Protein 3II2 (pdb70)

Organism: Acidianus filamentous virus 1 (isolate United States/Yellowstone) (NCBI:txid654909)

Foldseek 3Di:
DWAKDKDFAADEDFKTKAKFKADLVLAGTDFFPDADLPRRMTMHIHDFAKIKMWIWIDGVVVQKIKIWIKIWGADPVNDIDIGTDDMDMDGVVLLLCVLVDPDAQPRSNVSSVQHADHSGGRGDDDDSDHDDDRPVVSVVRNVVRVVVSD

Sequence (150 aa):
SVVEYEVVSKNLTSKMSHELLFSVKKRRWFVKPFRHDRQLGKKLHYKLLPGNYIKFGLYVLKNQDYARFEIAWVHVDKDGKIEERTVYSIETYWHIFIDIENDLNCPYVLAKFIEMRPEFHKTAWVEEEESNYSSIAEDDIQMVESSIKRYLERKI

B-factor: mean 32.99, std 13.09, range [12.19, 81.44]

Nearest PDB structures (foldseek):
  3ile-assembly1_A  TM=1.003E+00  e=2.487E-28  Captovirus AFV1
  3ii3-assembly1_A  TM=9.995E-01  e=5.913E-28  Captovirus AFV1
  3ild-assembly1_A  TM=9.915E-01  e=1.261E-26  Captovirus AFV1
  3vb8-assembly1_A  TM=9.830E-01  e=1.599E-25  synthetic construct
  2zf4-assembly1_B  TM=3.213E-01  e=7.492E-01  Chromobacterium violaceum

InterPro domains:
  IPR021672 Protein of unknown function DUF3258 [PF11646] (39-149)

Solvent-accessible surface area: 8523 Å² total; per-residue (Å²): 131,78,21,127,21,88,2,36,0,60,17,59,112,50,82,3,20,0,16,0,0,2,9,31,185,142,90,23,14,24,88,3,92,147,57,22,114,165,131,4,54,0,43,0,101,2,110,57,30,47,18,2,28,2,1,0,40,2,87,67,128,135,47,52,0,73,1,39,1,9,51,0,65,3,41,192,118,31,107,59,74,79,120,86,60,27,59,26,108,18,127,32,107,44,0,59,68,0,52,109,49,171,129,34,20,113,3,2,17,42,0,0,102,29,61,1,122,108,108,92,13,3,94,7,129,144,45,152,110,38,13,103,62,68,28,116,83,1,15,86,29,0,59,160,12,0,100,140,69,79

Structure (mmCIF, N/CA/C/O backbone):
data_3II2
#
_entry.id   3II2
#
_cell.length_a   65.637
_cell.length_b   65.637
_cell.length_c   85.568
_cell.angle_alpha   90.00
_cell.angle_beta   90.00
_cell.angle_gamma   120.00
#
_symmetry.space_group_name_H-M   'P 31 2 1'
#
loop_
_entity.id
_entity.type
_entity.pdbx_description
1 polymer 'Putative uncharacterized protein'
2 non-polymer 'MERCURY (II) ION'
3 non-polymer 'CHLORIDE ION'
4 non-polymer 'NICKEL (II) ION'
5 non-polymer GLYCEROL
6 water water
#
loop_
_atom_site.group_PDB
_atom_site.id
_atom_site.type_symbol
_atom_site.label_atom_id
_atom_site.label_alt_id
_atom_site.label_comp_id
_atom_site.label_asym_id
_atom_site.label_entity_id
_atom_site.label_seq_id
_atom_site.pdbx_PDB_ins_code
_atom_site.Cartn_x
_atom_site.Cartn_y
_atom_site.Cartn_z
_atom_site.occupancy
_atom_site.B_iso_or_equiv
_atom_site.auth_seq_id
_atom_site.auth_comp_id
_atom_site.auth_asym_id
_atom_site.auth_atom_id
_atom_site.pdbx_PDB_model_num
ATOM 1 N N . SER A 1 5 ? 10.116 -0.254 9.636 1.00 66.99 5 SER A N 1
ATOM 2 C CA . SER A 1 5 ? 9.950 1.125 10.079 1.00 66.00 5 SER A CA 1
ATOM 3 C C . SER A 1 5 ? 11.195 1.981 9.837 1.00 63.82 5 SER A C 1
ATOM 4 O O . SER A 1 5 ? 11.244 3.131 10.269 1.00 66.24 5 SER A O 1
ATOM 7 N N . VAL A 1 6 ? 12.202 1.421 9.167 1.00 55.75 6 VAL A N 1
ATOM 8 C CA . VAL A 1 6 ? 13.378 2.199 8.770 1.00 52.49 6 VAL A CA 1
ATOM 9 C C . VAL A 1 6 ? 13.797 1.870 7.341 1.00 53.24 6 VAL A C 1
ATOM 10 O O . VAL A 1 6 ? 13.493 0.789 6.835 1.00 59.57 6 VAL A O 1
ATOM 14 N N . VAL A 1 7 ? 14.505 2.803 6.704 1.00 47.56 7 VAL A N 1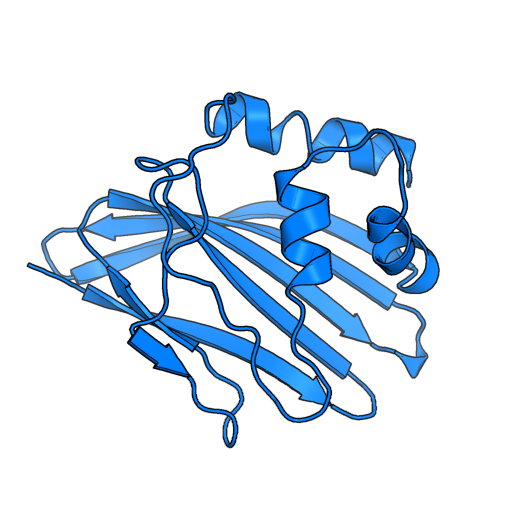
ATOM 15 C CA . VAL A 1 7 ? 14.993 2.647 5.334 1.00 40.66 7 VAL A CA 1
ATOM 16 C C . VAL A 1 7 ? 16.519 2.770 5.304 1.00 41.58 7 VAL A C 1
ATOM 17 O O . VAL A 1 7 ? 17.080 3.679 5.929 1.00 44.98 7 VAL A O 1
ATOM 21 N N . GLU A 1 8 ? 17.184 1.892 4.557 1.00 32.96 8 GLU A N 1
ATOM 22 C CA . GLU A 1 8 ? 18.639 1.937 4.437 1.00 33.77 8 GLU A CA 1
ATOM 23 C C . GLU A 1 8 ? 19.088 3.017 3.457 1.00 38.27 8 GLU A C 1
ATOM 24 O O . GLU A 1 8 ? 18.429 3.272 2.447 1.00 37.72 8 GLU A O 1
ATOM 30 N N . TYR A 1 9 ? 20.198 3.674 3.778 1.00 34.38 9 TYR A N 1
ATOM 31 C CA . TYR A 1 9 ? 20.679 4.794 2.972 1.00 29.82 9 TYR A CA 1
ATOM 32 C C . TYR A 1 9 ? 22.180 4.937 3.188 1.00 30.36 9 TYR A C 1
ATOM 33 O O . TYR A 1 9 ? 22.666 4.828 4.311 1.00 28.70 9 TYR A O 1
ATOM 42 N N . GLU A 1 10 ? 22.903 5.171 2.100 1.00 27.97 10 GLU A N 1
ATOM 43 C CA . GLU A 1 10 ? 24.360 5.191 2.108 1.00 32.04 10 GLU A CA 1
ATOM 44 C C . GLU A 1 10 ? 24.923 6.542 1.613 1.00 26.81 10 GLU A C 1
ATOM 45 O O . GLU A 1 10 ? 24.362 7.161 0.721 1.00 27.95 10 GLU A O 1
ATOM 51 N N . VAL A 1 11 ? 26.005 7.020 2.220 1.00 22.98 11 VAL A N 1
ATOM 52 C CA . VAL A 1 11 ? 26.704 8.195 1.703 1.00 21.95 11 VAL A CA 1
ATOM 53 C C . VAL A 1 11 ? 28.197 7.912 1.663 1.00 28.48 11 VAL A C 1
ATOM 54 O O . VAL A 1 11 ? 28.689 6.920 2.223 1.00 24.68 11 VAL A O 1
ATOM 58 N N . VAL A 1 12 ? 28.929 8.808 1.016 1.00 24.99 12 VAL A N 1
ATOM 59 C CA . VAL A 1 12 ? 30.354 8.626 0.849 1.00 23.51 12 VAL A CA 1
ATOM 60 C C . VAL A 1 12 ? 31.112 9.309 1.990 1.00 22.61 12 VAL A C 1
ATOM 61 O O . VAL A 1 12 ? 30.747 10.398 2.404 1.00 21.43 12 VAL A O 1
ATOM 65 N N . SER A 1 13 ? 32.163 8.663 2.496 1.00 20.80 13 SER A N 1
ATOM 66 C CA . SER A 1 13 ? 33.007 9.258 3.530 1.00 21.99 13 SER A CA 1
ATOM 67 C C . SER A 1 13 ? 34.353 8.662 3.195 1.00 31.10 13 SER A C 1
ATOM 68 O O . SER A 1 13 ? 34.552 7.452 3.339 1.00 28.27 13 SER A O 1
ATOM 71 N N . LYS A 1 14 ? 35.265 9.484 2.682 1.00 25.26 14 LYS A N 1
ATOM 72 C CA . LYS A 1 14 ? 36.606 9.003 2.466 1.00 29.08 14 LYS A CA 1
ATOM 73 C C . LYS A 1 14 ? 37.577 10.140 2.346 1.00 26.93 14 LYS A C 1
ATOM 74 O O . LYS A 1 14 ? 37.245 11.204 1.846 1.00 28.85 14 LYS A O 1
ATOM 80 N N . ASN A 1 15 ? 38.790 9.887 2.799 1.00 26.86 15 ASN A N 1
ATOM 81 C CA . ASN A 1 15 ? 39.848 10.873 2.759 1.00 28.39 15 ASN A CA 1
ATOM 82 C C . ASN A 1 15 ? 41.093 10.178 2.253 1.00 30.73 15 ASN A C 1
ATOM 83 O O . ASN A 1 15 ? 41.711 9.379 2.970 1.00 36.77 15 ASN A O 1
ATOM 88 N N . LEU A 1 16 ? 41.449 10.455 1.002 1.00 34.84 16 LEU A N 1
ATOM 89 C CA . LEU A 1 16 ? 42.609 9.821 0.366 1.00 37.63 16 LEU A CA 1
ATOM 90 C C . LEU A 1 16 ? 43.713 10.835 0.087 1.00 38.33 16 LEU A C 1
ATOM 91 O O . LEU A 1 16 ? 43.567 12.030 0.345 1.00 36.62 16 LEU A O 1
ATOM 96 N N . THR A 1 17 ? 44.825 10.363 -0.454 1.00 43.71 17 THR A N 1
ATOM 97 C CA . THR A 1 17 ? 45.987 11.220 -0.614 1.00 42.85 17 THR A CA 1
ATOM 98 C C . THR A 1 17 ? 45.663 12.498 -1.393 1.00 40.73 17 THR A C 1
ATOM 99 O O . THR A 1 17 ? 46.070 13.594 -0.996 1.00 44.01 17 THR A O 1
ATOM 103 N N . SER A 1 18 ? 44.910 12.356 -2.482 1.00 36.38 18 SER A N 1
ATOM 104 C CA . SER A 1 18 ? 44.665 13.465 -3.400 1.00 40.70 18 SER A CA 1
ATOM 105 C C . SER A 1 18 ? 43.253 14.048 -3.348 1.00 39.39 18 SER A C 1
ATOM 106 O O . SER A 1 18 ? 42.999 15.117 -3.896 1.00 42.28 18 SER A O 1
ATOM 109 N N . LYS A 1 19 ? 42.325 13.347 -2.713 1.00 33.01 19 LYS A N 1
ATOM 110 C CA . LYS A 1 19 ? 40.942 13.804 -2.705 1.00 30.52 19 LYS A CA 1
ATOM 111 C C . LYS A 1 19 ? 40.217 13.387 -1.446 1.00 27.85 19 LYS A C 1
ATOM 112 O O . LYS A 1 19 ? 40.588 12.401 -0.788 1.00 29.28 19 LYS A O 1
ATOM 118 N N . MET A 1 20 ? 39.188 14.153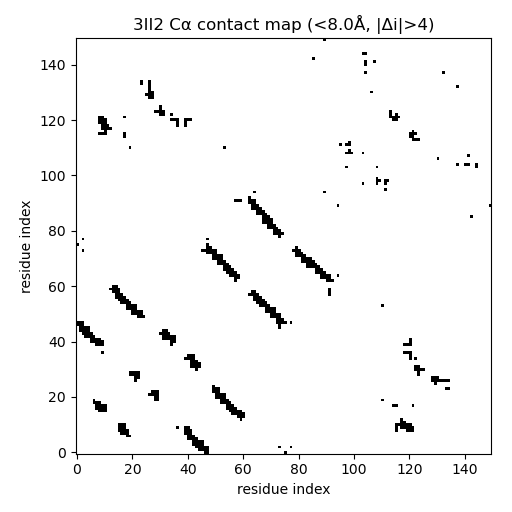 -1.114 1.00 21.13 20 MET A N 1
ATOM 119 C CA . MET A 1 20 ? 38.291 13.799 -0.025 1.00 22.87 20 MET A CA 1
ATOM 120 C C . MET A 1 20 ? 36.847 13.988 -0.467 1.00 24.34 20 MET A C 1
ATOM 121 O O . MET A 1 20 ? 36.508 14.967 -1.147 1.00 22.93 20 MET A O 1
ATOM 126 N N . SER A 1 21 ? 36.000 13.034 -0.108 1.00 24.31 21 SER A N 1
ATOM 127 C CA . SER A 1 21 ? 34.560 13.225 -0.228 1.00 24.74 21 SER A CA 1
ATOM 128 C C . SER A 1 21 ? 33.939 12.984 1.133 1.00 22.69 21 SER A C 1
ATOM 129 O O . SER A 1 21 ? 34.041 11.891 1.699 1.00 22.79 21 SER A O 1
ATOM 132 N N . HIS A 1 22 ? 33.298 14.016 1.655 1.00 19.61 22 HIS A N 1
ATOM 133 C CA . HIS A 1 22 ? 32.781 14.021 3.019 1.00 19.47 22 HIS A CA 1
ATOM 134 C C . HIS A 1 22 ? 31.300 14.376 2.964 1.00 19.92 22 HIS A C 1
ATOM 135 O O . HIS A 1 22 ? 30.943 15.522 2.695 1.00 19.02 22 HIS A O 1
ATOM 142 N N . GLU A 1 23 ? 30.441 13.388 3.207 1.00 19.01 23 GLU A N 1
ATOM 143 C CA . GLU A 1 23 ? 28.997 13.603 3.252 1.00 19.79 23 GLU A CA 1
ATOM 144 C C . GLU A 1 23 ? 28.470 13.177 4.613 1.00 18.25 23 GLU A C 1
ATOM 145 O O . GLU A 1 23 ? 28.925 12.170 5.166 1.00 18.04 23 GLU A O 1
ATOM 151 N N . LEU A 1 24 ? 27.542 13.957 5.156 1.00 15.90 24 LEU A N 1
ATOM 152 C CA . LEU A 1 24 ? 26.827 13.560 6.379 1.00 19.64 24 LEU A CA 1
ATOM 153 C C . LEU A 1 24 ? 25.377 13.963 6.281 1.00 20.06 24 LEU A C 1
ATOM 154 O O . LEU A 1 24 ? 25.029 14.995 5.674 1.00 16.18 24 LEU A O 1
ATOM 159 N N . LEU A 1 25 ? 24.534 13.143 6.901 1.00 15.95 25 LEU A N 1
ATOM 160 C CA . LEU A 1 25 ? 23.118 13.411 7.004 1.00 16.62 25 LEU A CA 1
ATOM 161 C C . LEU A 1 25 ? 22.780 14.131 8.306 1.00 17.44 25 LEU A C 1
ATOM 162 O O . LEU A 1 25 ? 23.332 13.832 9.373 1.00 19.91 25 LEU A O 1
ATOM 167 N N . PHE A 1 26 ? 21.841 15.052 8.188 1.00 18.51 26 PHE A N 1
ATOM 168 C CA . PHE A 1 26 ? 21.354 15.890 9.275 1.00 15.57 26 PHE A CA 1
ATOM 169 C C . PHE A 1 26 ? 19.837 15.690 9.329 1.00 19.08 26 PHE A C 1
ATOM 170 O O . PHE A 1 26 ? 19.157 15.742 8.301 1.00 21.26 26 PHE A O 1
ATOM 178 N N . SER A 1 27 ? 19.310 15.406 10.522 1.00 19.36 27 SER A N 1
ATOM 179 C CA . SER A 1 27 ? 17.878 15.238 10.720 1.00 16.53 27 SER A CA 1
ATOM 180 C C . SER A 1 27 ? 17.165 16.586 10.812 1.00 23.82 27 SER A C 1
ATOM 181 O O . SER A 1 27 ? 17.479 17.406 11.676 1.00 21.17 27 SER A O 1
ATOM 184 N N . VAL A 1 28 ? 16.213 16.812 9.918 1.00 18.12 28 VAL A N 1
ATOM 185 C CA . VAL A 1 28 ? 15.400 18.017 9.963 1.00 17.32 28 VAL A CA 1
ATOM 186 C C . VAL A 1 28 ? 14.625 18.076 11.275 1.00 20.61 28 VAL A C 1
ATOM 187 O O . VAL A 1 28 ? 14.600 19.105 11.947 1.00 24.49 28 VAL A O 1
ATOM 191 N N . LYS A 1 29 ? 14.020 16.957 11.643 1.00 24.01 29 LYS A N 1
ATOM 192 C CA . LYS A 1 29 ? 13.199 16.876 12.850 1.00 27.52 29 LYS A CA 1
ATOM 193 C C . LYS A 1 29 ? 14.030 17.107 14.115 1.00 26.43 29 LYS A C 1
ATOM 194 O O . LYS A 1 29 ? 13.662 17.902 14.974 1.00 25.50 29 LYS A O 1
ATOM 200 N N . LYS A 1 30 ? 15.175 16.446 14.221 1.00 21.93 30 LYS A N 1
ATOM 201 C CA . LYS A 1 30 ? 15.980 16.556 15.442 1.00 29.14 30 LYS A CA 1
ATOM 202 C C . LYS A 1 30 ? 16.961 17.732 15.454 1.00 27.84 30 LYS A C 1
ATOM 203 O O . LYS A 1 30 ? 17.520 18.071 16.500 1.00 25.09 30 LYS A O 1
ATOM 209 N N . ARG A 1 31 ? 17.185 18.333 14.292 1.00 20.86 31 ARG A N 1
ATOM 210 C CA A ARG A 1 31 ? 18.077 19.490 14.191 0.47 22.87 31 ARG A CA 1
ATOM 211 C CA B ARG A 1 31 ? 18.092 19.476 14.165 0.53 22.50 31 ARG A CA 1
ATOM 212 C C . ARG A 1 31 ? 19.512 19.178 14.624 1.00 23.18 31 ARG A C 1
ATOM 213 O O . ARG A 1 31 ? 20.181 20.013 15.256 1.00 19.58 31 ARG A O 1
ATOM 228 N N . TRP A 1 32 ? 19.986 17.987 14.283 1.0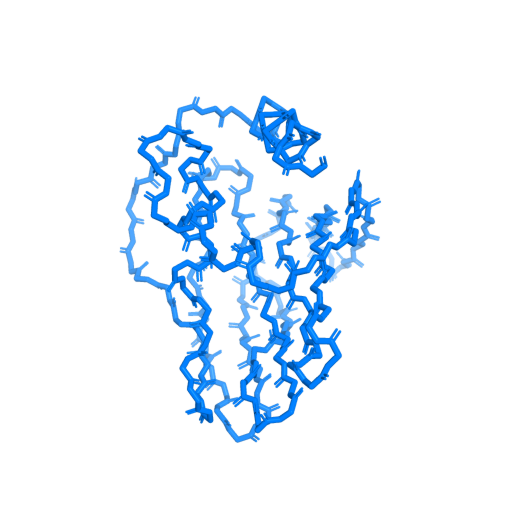0 20.71 32 TRP A N 1
ATOM 229 C CA . TRP A 1 32 ? 21.374 17.641 14.503 1.00 16.87 32 TRP A CA 1
ATOM 230 C C . TRP A 1 32 ? 21.716 16.488 13.565 1.00 19.78 32 TRP A C 1
ATOM 231 O O . TRP A 1 32 ? 20.842 15.944 12.871 1.00 19.03 32 TRP A O 1
ATOM 242 N N . PHE A 1 33 ? 22.986 16.116 13.542 1.00 20.01 33 PHE A N 1
ATOM 243 C CA . PHE A 1 33 ? 23.464 15.053 12.666 1.00 19.29 33 PHE A CA 1
ATOM 244 C C . PHE A 1 33 ? 22.888 13.704 13.050 1.00 22.66 33 PHE A C 1
ATOM 245 O O . PHE A 1 33 ? 22.748 13.374 14.243 1.00 22.76 33 PHE A O 1
ATOM 253 N N . VAL A 1 34 ? 22.553 12.919 12.038 1.00 19.35 34 VAL A N 1
ATOM 254 C CA . VAL A 1 34 ? 22.035 11.570 12.261 1.00 19.22 34 VAL A CA 1
ATOM 255 C C . VAL A 1 34 ? 23.197 10.665 12.593 1.00 20.32 34 VAL A C 1
ATOM 256 O O . VAL A 1 34 ? 24.258 10.778 11.988 1.00 26.33 34 VAL A O 1
ATOM 260 N N . LYS A 1 35 ? 23.003 9.741 13.530 1.00 23.69 35 LYS A N 1
ATOM 261 C CA . LYS A 1 35 ? 24.022 8.765 13.843 1.00 25.59 35 LYS A CA 1
ATOM 262 C C . LYS A 1 35 ? 24.005 7.604 12.833 1.00 23.53 35 LYS A C 1
ATOM 263 O O . LYS A 1 35 ? 22.981 6.955 12.644 1.00 25.06 35 LYS A O 1
ATOM 269 N N . PRO A 1 36 ? 25.146 7.336 12.180 1.00 25.81 36 PRO A N 1
ATOM 270 C CA . PRO A 1 36 ? 25.168 6.205 11.248 1.00 26.55 36 PRO A CA 1
ATOM 271 C C . PRO A 1 36 ? 25.094 4.885 12.004 1.00 35.05 36 PRO A C 1
ATOM 272 O O . PRO A 1 36 ? 25.515 4.798 13.162 1.00 29.29 36 PRO A O 1
ATOM 276 N N . PHE A 1 37 ? 24.584 3.845 11.366 1.00 33.61 37 PHE A N 1
ATOM 277 C CA . PHE A 1 37 ? 24.556 2.572 12.058 1.00 42.15 37 PHE A CA 1
ATOM 278 C C . PHE A 1 37 ? 25.785 1.724 11.725 1.00 36.36 37 PHE A C 1
ATOM 279 O O . PHE A 1 37 ? 26.088 0.767 12.418 1.00 40.42 37 PHE A O 1
ATOM 287 N N . ARG A 1 38 ? 26.504 2.086 10.668 1.00 31.99 38 ARG A N 1
ATOM 288 C CA . ARG A 1 38 ? 27.710 1.344 10.302 1.00 36.03 38 ARG A CA 1
ATOM 289 C C . ARG A 1 38 ? 28.588 2.178 9.381 1.00 39.59 38 ARG A C 1
ATOM 290 O O . ARG A 1 38 ? 28.099 2.884 8.500 1.00 37.63 38 ARG A O 1
ATOM 298 N N . HIS A 1 39 ? 29.890 2.106 9.588 1.00 37.09 39 HIS A N 1
ATOM 299 C CA . HIS A 1 39 ? 30.796 2.789 8.680 1.00 35.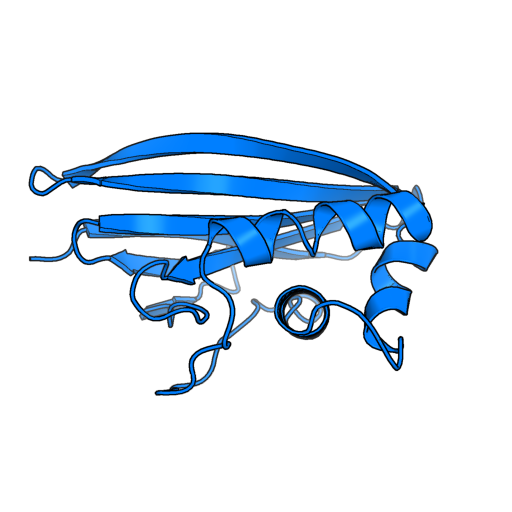74 39 HIS A CA 1
ATOM 300 C C . HIS A 1 39 ? 31.745 1.776 8.065 1.00 44.82 39 HIS A C 1
ATOM 301 O O . HIS A 1 39 ? 32.099 0.768 8.677 1.00 48.91 39 HIS A O 1
ATOM 308 N N . ASP A 1 40 ? 32.113 2.033 6.825 1.00 40.80 40 ASP A N 1
ATOM 309 C CA . ASP A 1 40 ? 32.947 1.132 6.083 1.00 38.28 40 ASP A CA 1
ATOM 310 C C . ASP A 1 40 ? 34.214 1.875 5.669 1.00 36.31 40 ASP A C 1
ATOM 311 O O . ASP A 1 40 ? 34.230 2.571 4.661 1.00 30.06 40 ASP A O 1
ATOM 316 N N . ARG A 1 41 ? 35.275 1.725 6.452 1.00 33.77 41 ARG A N 1
ATOM 317 C CA . ARG A 1 41 ? 36.531 2.403 6.149 1.00 36.56 41 ARG A CA 1
ATOM 318 C C . ARG A 1 41 ? 37.230 1.838 4.907 1.00 40.85 41 ARG A C 1
ATOM 319 O O . ARG A 1 41 ? 38.027 2.531 4.284 1.00 46.87 41 ARG A O 1
ATOM 327 N N . GLN A 1 42 ? 36.935 0.589 4.545 1.00 38.53 42 GLN A N 1
ATOM 328 C CA . GLN A 1 42 ? 37.529 -0.015 3.350 1.00 38.73 42 GLN A CA 1
ATOM 329 C C . GLN A 1 42 ? 36.972 0.605 2.069 1.00 38.38 42 GLN A C 1
ATOM 330 O O . GLN A 1 42 ? 37.719 0.952 1.160 1.00 41.88 42 GLN A O 1
ATOM 336 N N . LEU A 1 43 ? 35.654 0.726 1.982 1.00 36.70 43 LEU A N 1
ATOM 337 C CA . LEU A 1 43 ? 35.048 1.277 0.778 1.00 36.77 43 LEU A CA 1
ATOM 338 C C . LEU A 1 43 ? 34.793 2.775 0.933 1.00 35.29 43 LEU A C 1
ATOM 339 O O . LEU A 1 43 ? 34.478 3.468 -0.034 1.00 40.66 43 LEU A O 1
ATOM 344 N N . GLY A 1 44 ? 34.940 3.276 2.151 1.00 32.49 44 GLY A N 1
ATOM 345 C CA . GLY A 1 44 ? 34.723 4.694 2.395 1.00 30.97 44 GLY A CA 1
ATOM 346 C C . GLY A 1 44 ? 33.258 5.063 2.317 1.00 29.12 44 GLY A C 1
ATOM 347 O O . GLY A 1 44 ? 32.862 5.951 1.554 1.00 34.21 44 GLY A O 1
ATOM 348 N N . LYS A 1 45 ? 32.439 4.404 3.134 1.00 30.53 45 LYS A N 1
ATOM 349 C CA A LYS A 1 45 ? 31.007 4.675 3.145 0.43 27.68 45 LYS A CA 1
ATOM 350 C CA B LYS A 1 45 ? 31.003 4.659 3.149 0.57 27.15 45 LYS A CA 1
ATOM 351 C C . LYS A 1 45 ? 30.471 4.767 4.566 1.00 28.25 45 LYS A C 1
ATOM 352 O O . LYS A 1 45 ? 31.051 4.200 5.503 1.00 28.70 45 LYS A O 1
ATOM 363 N N . LEU A 1 46 ? 29.361 5.488 4.716 1.00 26.22 46 LEU A N 1
ATOM 364 C CA . LEU A 1 46 ? 28.628 5.539 5.971 1.00 24.82 46 LEU A CA 1
ATOM 365 C C . LEU A 1 46 ? 27.243 5.016 5.662 1.00 24.36 46 LEU A C 1
ATOM 366 O O . LEU A 1 46 ? 26.642 5.393 4.654 1.00 28.25 46 LEU A O 1
ATOM 371 N N . HIS A 1 47 ? 26.737 4.143 6.521 1.00 21.80 47 HIS A N 1
ATOM 372 C CA . HIS A 1 47 ? 25.412 3.563 6.313 1.00 32.66 47 HIS A CA 1
ATOM 373 C C . HIS A 1 47 ? 24.453 4.040 7.389 1.00 34.58 47 HIS A C 1
ATOM 374 O O . HIS A 1 47 ? 24.792 4.050 8.577 1.00 29.37 47 HIS A O 1
ATOM 381 N N . TYR A 1 48 ? 23.252 4.416 6.962 1.00 31.98 48 TYR A N 1
ATOM 382 C CA . TYR A 1 48 ? 22.194 4.847 7.866 1.00 23.80 48 TYR A CA 1
ATOM 383 C C . TYR A 1 48 ? 20.896 4.066 7.728 1.00 29.70 48 TYR A C 1
ATOM 384 O O . TYR A 1 48 ? 20.516 3.656 6.629 1.00 31.47 48 TYR A O 1
ATOM 393 N N . LYS A 1 49 ? 20.180 3.944 8.854 1.00 29.63 49 LYS A N 1
ATOM 394 C CA . LYS A 1 49 ? 18.828 3.394 8.824 1.00 30.96 49 LYS A CA 1
ATOM 395 C C . LYS A 1 49 ? 17.891 4.530 9.196 1.00 33.31 49 LYS A C 1
ATOM 396 O O . LYS A 1 49 ? 17.885 4.983 10.336 1.00 39.00 49 LYS A O 1
ATOM 402 N N . LEU A 1 50 ? 17.102 4.995 8.234 1.00 32.03 50 LEU A N 1
ATOM 403 C CA . LEU A 1 50 ? 16.356 6.235 8.408 1.00 31.93 50 LEU A CA 1
ATOM 404 C C . LEU A 1 50 ? 14.851 6.080 8.563 1.00 34.49 50 LEU A C 1
ATOM 405 O O . LEU A 1 50 ? 14.214 5.406 7.762 1.00 34.27 50 LEU A O 1
ATOM 410 N N . LEU A 1 51 ? 14.297 6.765 9.583 1.00 34.95 51 LEU A N 1
ATOM 411 C CA . LEU A 1 51 ? 12.842 6.821 9.727 1.00 36.39 51 LEU A CA 1
ATOM 412 C C . LEU A 1 51 ? 12.310 7.626 8.546 1.00 32.45 51 LEU A C 1
ATOM 413 O O . LEU A 1 51 ? 12.992 8.522 8.058 1.00 36.27 51 LEU A O 1
ATOM 418 N N . PRO A 1 52 ? 11.098 7.309 8.065 1.00 36.76 52 PRO A N 1
ATOM 419 C CA . PRO A 1 52 ? 10.535 8.184 7.027 1.00 34.48 52 PRO A CA 1
ATOM 420 C C . PRO A 1 52 ? 10.553 9.640 7.491 1.00 33.09 52 PRO A C 1
ATOM 421 O O . PRO A 1 52 ? 10.405 9.905 8.685 1.00 30.50 52 PRO A O 1
ATOM 425 N N . GLY A 1 53 ? 10.774 10.564 6.562 1.00 27.35 53 GLY A N 1
ATOM 426 C CA . GLY A 1 53 ? 10.827 11.971 6.899 1.00 26.35 53 GLY A CA 1
ATOM 427 C C . GLY A 1 53 ? 11.868 12.712 6.080 1.00 25.13 53 GLY A C 1
ATOM 428 O O . GLY A 1 53 ? 12.323 12.230 5.046 1.00 25.25 53 GLY A O 1
ATOM 429 N N . ASN A 1 54 ? 12.237 13.899 6.546 1.00 22.65 54 ASN A N 1
ATOM 430 C CA . ASN A 1 54 ? 13.106 14.775 5.789 1.00 19.06 54 ASN A CA 1
ATOM 431 C C . ASN A 1 54 ? 14.496 14.869 6.390 1.00 19.58 54 ASN A C 1
ATOM 432 O O . ASN A 1 54 ? 14.654 14.920 7.612 1.00 18.74 54 ASN A O 1
ATOM 437 N N . TYR A 1 55 ? 15.502 14.875 5.520 1.00 18.10 55 TYR A N 1
ATOM 438 C CA . TYR A 1 55 ? 16.895 14.952 5.951 1.00 16.93 55 TYR A CA 1
ATOM 439 C C . TYR A 1 55 ? 17.612 15.930 5.054 1.00 19.15 55 TYR A C 1
ATOM 440 O O . TYR A 1 55 ? 17.188 16.203 3.916 1.00 20.08 55 TYR A O 1
ATOM 449 N N . ILE A 1 56 ? 18.686 16.476 5.590 1.00 16.55 56 ILE A N 1
ATOM 450 C CA . ILE A 1 56 ? 19.574 17.311 4.811 1.00 17.91 56 ILE A CA 1
ATOM 451 C C . ILE A 1 56 ? 20.899 16.597 4.690 1.00 20.26 56 ILE A C 1
ATOM 452 O O . ILE A 1 56 ? 21.416 16.054 5.671 1.00 21.14 56 ILE A O 1
ATOM 457 N N . LYS A 1 57 ? 21.426 16.530 3.473 1.00 16.14 57 LYS A N 1
ATOM 458 C CA . LYS A 1 57 ? 22.760 15.993 3.300 1.00 15.75 57 LYS A CA 1
ATOM 459 C C . LYS A 1 57 ? 23.755 17.122 3.028 1.00 19.53 57 LYS A C 1
ATOM 460 O O . LYS A 1 57 ? 23.570 17.908 2.092 1.00 23.04 57 LYS A O 1
ATOM 466 N N . PHE A 1 58 ? 24.791 17.221 3.863 1.00 15.35 58 PHE A N 1
ATOM 467 C CA . PHE A 1 58 ? 25.905 18.132 3.626 1.00 14.93 58 PHE A CA 1
ATOM 468 C C . PHE A 1 58 ? 27.018 17.372 2.916 1.00 14.53 58 PHE A C 1
ATOM 469 O O . PHE A 1 58 ? 27.343 16.248 3.286 1.00 17.05 58 PHE A O 1
ATOM 477 N N . GLY A 1 59 ? 27.599 17.979 1.890 1.00 17.21 59 GLY A N 1
ATOM 478 C CA . GLY A 1 59 ? 28.605 17.293 1.090 1.00 12.19 59 GLY A CA 1
ATOM 479 C C . GLY A 1 59 ? 29.788 18.225 0.893 1.00 17.59 59 GLY A C 1
ATOM 480 O O . GLY A 1 59 ? 29.600 19.416 0.630 1.00 17.86 59 GLY A O 1
ATOM 481 N N . LEU A 1 60 ? 30.996 17.694 1.042 1.00 14.10 60 LEU A N 1
ATOM 482 C CA . LEU A 1 60 ? 32.215 18.474 0.836 1.00 15.03 60 LEU A CA 1
ATOM 483 C C . LEU A 1 60 ? 33.125 17.616 -0.040 1.00 20.50 60 LEU A C 1
ATOM 484 O O . LEU A 1 60 ? 33.457 16.484 0.333 1.00 19.82 60 LEU A O 1
ATOM 489 N N . TYR A 1 61 ? 33.500 18.142 -1.208 1.00 19.15 61 TYR A N 1
ATOM 490 C CA . TYR A 1 61 ? 34.251 17.384 -2.230 1.00 21.62 61 TYR A CA 1
ATOM 491 C C . TYR A 1 61 ? 35.521 18.159 -2.536 1.00 24.33 61 TYR A C 1
ATOM 492 O O . TYR A 1 61 ? 35.466 19.292 -3.014 1.00 22.81 61 TYR A O 1
ATOM 501 N N . VAL A 1 62 ? 36.665 17.560 -2.225 1.00 18.09 62 VAL A N 1
ATOM 502 C CA . VAL A 1 62 ? 37.922 18.286 -2.246 1.00 19.91 62 VAL A CA 1
ATOM 503 C C . VAL A 1 62 ? 38.980 17.626 -3.114 1.00 24.26 62 VAL A C 1
ATOM 504 O O . VAL A 1 62 ? 39.245 16.425 -2.984 1.00 23.76 62 VAL A O 1
ATOM 508 N N . LEU A 1 63 ? 39.592 18.427 -3.993 1.00 20.55 63 LEU A N 1
ATOM 509 C CA . LEU A 1 63 ? 40.731 17.923 -4.750 1.00 25.87 63 LEU A CA 1
ATOM 510 C C . LEU A 1 63 ? 41.874 18.691 -4.119 1.00 28.59 63 LEU A C 1
ATOM 511 O O . LEU A 1 63 ? 41.983 19.905 -4.297 1.00 22.48 63 LEU A O 1
ATOM 516 N N . LYS A 1 64 ? 42.686 17.970 -3.327 1.00 23.93 64 LYS A N 1
ATOM 517 C CA . LYS A 1 64 ? 43.729 18.641 -2.569 1.00 30.27 64 LYS A CA 1
ATOM 518 C C . LYS A 1 64 ? 44.790 19.300 -3.450 1.00 28.81 64 LYS A C 1
ATOM 519 O O . LYS A 1 64 ? 45.149 20.453 -3.233 1.00 31.05 64 LYS A O 1
ATOM 525 N N . ASN A 1 65 ? 45.259 18.582 -4.461 1.00 26.80 65 ASN A N 1
ATOM 526 C CA . ASN A 1 65 ? 46.291 19.120 -5.355 1.00 30.71 65 ASN A CA 1
ATOM 527 C C . ASN A 1 65 ? 45.850 20.329 -6.191 1.00 29.10 65 ASN A C 1
ATOM 528 O O . ASN A 1 65 ? 46.683 21.101 -6.687 1.00 33.71 65 ASN A O 1
ATOM 533 N N . GLN A 1 66 ? 44.542 20.506 -6.327 1.00 25.69 66 GLN A N 1
ATOM 534 C CA . GLN A 1 66 ? 44.006 21.634 -7.095 1.00 28.46 66 GLN A CA 1
ATOM 535 C C . GLN A 1 66 ? 43.557 22.734 -6.146 1.00 30.32 66 GLN A C 1
ATOM 536 O O . GLN A 1 66 ? 43.030 23.762 -6.578 1.00 25.56 66 GLN A O 1
ATOM 542 N N . ASP A 1 67 ? 43.770 22.503 -4.849 1.00 23.35 67 ASP A N 1
ATOM 543 C CA . ASP A 1 67 ? 43.265 23.403 -3.820 1.00 23.22 67 ASP A CA 1
ATOM 544 C C . ASP A 1 67 ? 41.786 23.754 -4.064 1.00 22.54 67 ASP A C 1
ATOM 545 O O . ASP A 1 67 ? 41.369 24.898 -3.874 1.00 26.48 67 ASP A O 1
ATOM 550 N N . TYR A 1 68 ? 40.991 22.752 -4.442 1.00 22.22 68 TYR A N 1
ATOM 551 C CA . TYR A 1 68 ? 39.588 22.948 -4.825 1.00 18.55 68 TYR A CA 1
ATOM 552 C C . TYR A 1 68 ? 38.664 22.296 -3.809 1.00 20.78 68 TYR A C 1
ATOM 553 O O . TYR A 1 68 ? 38.895 21.160 -3.377 1.00 19.46 68 TYR A O 1
ATOM 562 N N . ALA A 1 69 ? 37.624 23.023 -3.423 1.00 15.88 69 ALA A N 1
ATOM 563 C CA . ALA A 1 69 ? 36.601 22.494 -2.529 1.00 18.13 69 ALA A CA 1
ATOM 564 C C . ALA A 1 69 ? 35.220 22.870 -3.042 1.00 22.29 69 ALA A C 1
ATOM 565 O O . ALA A 1 69 ? 34.958 24.050 -3.307 1.00 21.91 69 ALA A O 1
ATOM 567 N N . ARG A 1 70 ? 34.330 21.884 -3.159 1.00 15.27 70 ARG A N 1
ATOM 568 C CA . ARG A 1 70 ? 32.933 22.168 -3.537 1.00 16.80 70 ARG A CA 1
ATOM 569 C C . ARG A 1 70 ? 32.051 21.758 -2.362 1.00 18.00 70 ARG A C 1
ATOM 570 O O . ARG A 1 70 ? 32.187 20.653 -1.840 1.00 17.42 70 ARG A O 1
ATOM 578 N N . PHE A 1 71 ? 31.171 22.649 -1.923 1.00 13.06 71 PHE A N 1
ATOM 579 C CA . PHE A 1 71 ? 30.294 22.340 -0.795 1.00 13.86 71 PHE A CA 1
ATOM 580 C C . PHE A 1 71 ? 28.866 22.306 -1.312 1.00 16.25 71 PHE A C 1
ATOM 581 O O . PHE A 1 71 ? 28.462 23.205 -2.077 1.00 14.71 71 PHE A O 1
ATOM 589 N N . GLU A 1 72 ? 28.100 21.280 -0.922 1.00 15.27 72 GLU A N 1
ATOM 590 C CA . GLU A 1 72 ? 26.720 21.146 -1.403 1.00 15.36 72 GLU A CA 1
ATOM 591 C C . GLU A 1 72 ? 25.768 20.862 -0.250 1.00 16.28 72 GLU A C 1
ATOM 592 O O . GLU A 1 72 ? 26.145 20.251 0.737 1.00 15.92 72 GLU A O 1
ATOM 598 N N . ILE A 1 73 ? 24.533 21.318 -0.389 1.00 13.91 73 ILE A N 1
ATOM 599 C CA . ILE A 1 73 ? 23.472 20.978 0.559 1.00 12.72 73 ILE A CA 1
ATOM 600 C C . ILE A 1 73 ? 22.368 20.360 -0.251 1.00 17.56 73 ILE A C 1
ATOM 601 O O . ILE A 1 73 ? 21.925 20.944 -1.262 1.00 20.94 73 ILE A O 1
ATOM 606 N N . ALA A 1 74 ? 21.919 19.175 0.162 1.00 17.07 74 ALA A N 1
ATOM 607 C CA . ALA A 1 74 ? 20.824 18.510 -0.555 1.00 20.34 74 ALA A CA 1
ATOM 608 C C . ALA A 1 74 ? 19.705 18.163 0.417 1.00 22.48 74 ALA A C 1
ATOM 609 O O . ALA A 1 74 ? 19.945 17.903 1.602 1.00 18.31 74 ALA A O 1
ATOM 611 N N . TRP A 1 75 ? 18.483 18.169 -0.093 1.00 20.38 75 TRP A N 1
ATOM 612 C CA . TRP A 1 75 ? 17.317 17.771 0.691 1.00 18.22 75 TRP A CA 1
ATOM 613 C C . TRP A 1 75 ? 17.011 16.322 0.345 1.00 24.05 75 TRP A C 1
ATOM 614 O O . TRP A 1 75 ? 16.952 15.961 -0.831 1.00 24.41 75 TRP A O 1
ATOM 625 N N . VAL A 1 76 ? 16.832 15.489 1.366 1.00 22.98 76 VAL A N 1
ATOM 626 C CA . VAL A 1 76 ? 16.619 14.061 1.151 1.00 23.94 76 VAL A CA 1
ATOM 627 C C .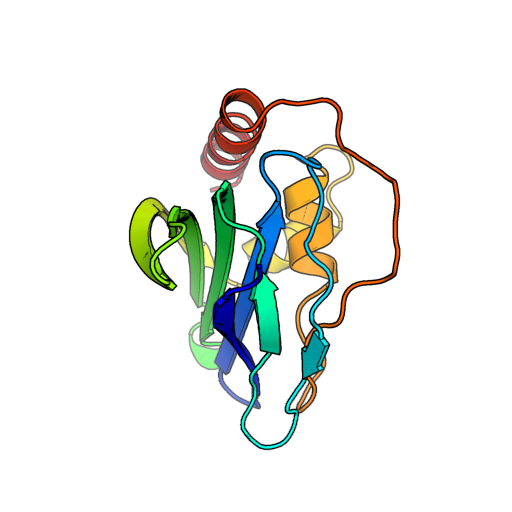 VAL A 1 76 ? 15.292 13.685 1.773 1.00 26.25 76 VAL A C 1
ATOM 628 O O . VAL A 1 76 ? 15.039 13.928 2.962 1.00 22.56 76 VAL A O 1
ATOM 632 N N . HIS A 1 77 ? 14.420 13.129 0.944 1.00 21.29 77 HIS A N 1
ATOM 633 C CA . HIS A 1 77 ? 13.063 12.840 1.349 1.00 19.23 77 HIS A CA 1
ATOM 634 C C . HIS A 1 77 ? 12.893 11.325 1.413 1.00 28.22 77 HIS A C 1
ATOM 635 O O . HIS A 1 77 ? 13.079 10.630 0.408 1.00 28.42 77 HIS A O 1
ATOM 642 N N . VAL A 1 78 ? 12.520 10.813 2.579 1.00 24.39 78 VAL A N 1
ATOM 643 C CA . VAL A 1 78 ? 12.404 9.368 2.743 1.00 26.07 78 VAL A CA 1
ATOM 644 C C . VAL A 1 78 ? 10.955 9.008 3.046 1.00 31.78 78 VAL A C 1
ATOM 645 O O . VAL A 1 78 ? 10.384 9.482 4.037 1.00 28.33 78 VAL A O 1
ATOM 649 N N . ASP A 1 79 ? 10.375 8.179 2.181 1.00 31.21 79 ASP A N 1
ATOM 650 C CA . ASP A 1 79 ? 8.982 7.757 2.286 1.00 38.02 79 ASP A CA 1
ATOM 651 C C . ASP A 1 79 ? 8.803 6.415 2.997 1.00 45.97 79 ASP A C 1
ATOM 652 O O . ASP A 1 79 ? 9.741 5.618 3.097 1.00 41.13 79 ASP A O 1
ATOM 657 N N . LYS A 1 80 ? 7.575 6.172 3.456 1.00 49.85 80 LYS A N 1
ATOM 658 C CA . LYS A 1 80 ? 7.182 4.900 4.062 1.00 57.65 80 LYS A CA 1
ATOM 659 C C . LYS A 1 80 ? 7.583 3.719 3.190 1.00 57.80 80 LYS A C 1
ATOM 660 O O . LYS A 1 80 ? 8.163 2.745 3.669 1.00 61.84 80 LYS A O 1
ATOM 666 N N . ASP A 1 81 ? 7.251 3.804 1.906 1.00 52.65 81 ASP A N 1
ATOM 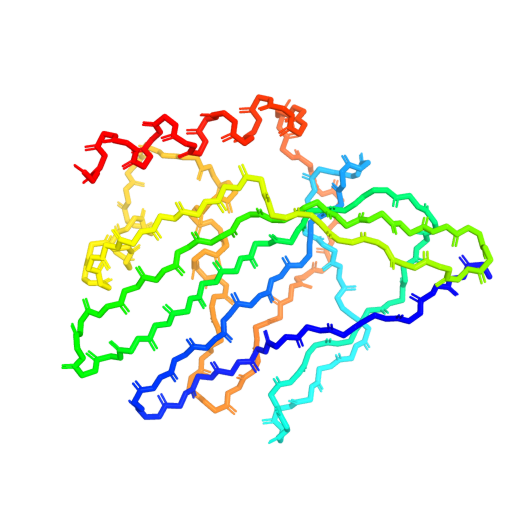667 C CA . ASP A 1 81 ? 7.428 2.675 0.996 1.00 56.04 81 ASP A CA 1
ATOM 668 C C . ASP A 1 81 ? 8.895 2.391 0.676 1.00 54.86 81 ASP A C 1
ATOM 669 O O . ASP A 1 81 ? 9.194 1.466 -0.070 1.00 52.69 81 ASP A O 1
ATOM 674 N N . GLY A 1 82 ? 9.800 3.190 1.237 1.00 46.85 82 GLY A N 1
ATOM 675 C CA . GLY A 1 82 ? 11.225 3.009 1.019 1.00 51.08 82 GLY A CA 1
ATOM 676 C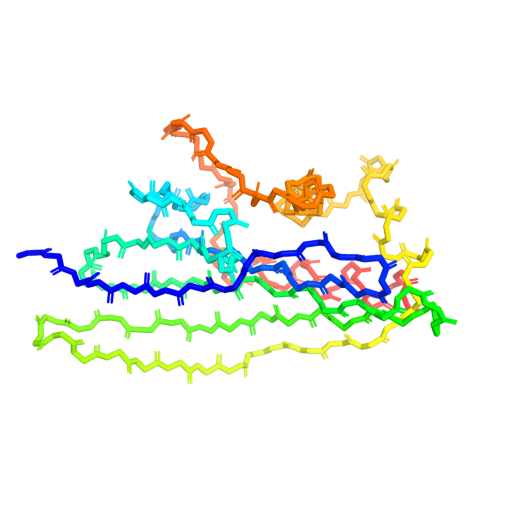 C . GLY A 1 82 ? 11.788 3.940 -0.043 1.00 45.35 82 GLY A C 1
ATOM 677 O O . GLY A 1 82 ? 13.000 4.025 -0.235 1.00 47.22 82 GLY A O 1
ATOM 678 N N . LYS A 1 83 ? 10.893 4.635 -0.734 1.00 38.48 83 LYS A N 1
ATOM 679 C CA . LYS A 1 83 ? 11.253 5.569 -1.791 1.00 39.39 83 LYS A CA 1
ATOM 680 C C . LYS A 1 83 ? 12.093 6.724 -1.245 1.00 33.95 83 LYS A C 1
ATOM 681 O O . LYS A 1 83 ? 11.732 7.348 -0.250 1.00 35.97 83 LYS A O 1
ATOM 687 N N . ILE A 1 84 ? 13.220 6.988 -1.892 1.00 31.29 84 ILE A N 1
ATOM 688 C CA . ILE A 1 84 ? 14.092 8.085 -1.496 1.00 32.46 84 ILE A CA 1
ATOM 689 C C . ILE A 1 84 ? 14.269 9.035 -2.673 1.00 36.19 84 ILE A C 1
ATOM 690 O O . ILE A 1 84 ? 14.512 8.610 -3.798 1.00 41.79 84 ILE A O 1
ATOM 695 N N . GLU A 1 85 ? 14.109 10.319 -2.395 1.00 28.10 85 GLU A N 1
ATOM 696 C CA . GLU A 1 85 ? 14.195 11.368 -3.396 1.00 32.52 85 GLU A CA 1
ATOM 697 C C . GLU A 1 85 ? 15.165 12.418 -2.856 1.00 29.25 85 GLU A C 1
ATOM 698 O O . GLU A 1 85 ? 15.107 12.761 -1.675 1.00 26.93 85 GLU A O 1
ATOM 704 N N . GLU A 1 86 ? 16.064 12.907 -3.709 1.00 25.51 86 GLU A N 1
ATOM 705 C CA . GLU A 1 86 ? 17.092 13.865 -3.322 1.00 29.67 86 GLU A CA 1
ATOM 706 C C . GLU A 1 86 ? 17.119 15.076 -4.254 1.00 30.42 86 GLU A C 1
ATOM 707 O O . GLU A 1 86 ? 16.998 14.929 -5.464 1.00 33.76 86 GLU A O 1
ATOM 713 N N . ARG A 1 87 ? 17.335 16.257 -3.688 1.00 19.52 87 ARG A N 1
ATOM 714 C CA . ARG A 1 87 ? 17.351 17.504 -4.447 1.00 25.34 87 ARG A CA 1
ATOM 715 C C . ARG A 1 87 ? 18.467 18.408 -3.939 1.00 26.28 87 ARG A C 1
ATOM 716 O O . ARG A 1 87 ? 18.499 18.762 -2.759 1.00 23.51 87 ARG A O 1
ATOM 724 N N . THR A 1 88 ? 19.358 18.844 -4.818 1.00 22.24 88 THR A N 1
ATOM 725 C CA . THR A 1 88 ? 20.386 19.787 -4.377 1.00 20.09 88 THR A CA 1
ATOM 726 C C . THR A 1 88 ? 19.830 21.208 -4.251 1.00 23.53 88 THR A C 1
ATOM 727 O O . THR A 1 88 ? 19.230 21.731 -5.193 1.00 23.60 88 THR A O 1
ATOM 731 N N . VAL A 1 89 ? 19.988 21.826 -3.082 1.00 15.70 89 VAL A N 1
ATOM 732 C CA . VAL A 1 89 ? 19.393 23.159 -2.855 1.00 17.47 89 VAL A CA 1
ATOM 733 C C . VAL A 1 89 ? 20.445 24.262 -2.777 1.00 20.46 89 VAL A C 1
ATOM 734 O O . VAL A 1 89 ? 20.115 25.448 -2.722 1.00 20.41 89 VAL A O 1
ATOM 738 N N . TYR A 1 90 ? 21.717 23.869 -2.755 1.00 20.22 90 TYR A N 1
ATOM 739 C CA . TYR A 1 90 ? 22.799 24.846 -2.675 1.00 18.56 90 TYR A CA 1
ATOM 740 C C . TYR A 1 90 ? 24.109 24.169 -3.060 1.00 20.42 90 TYR A C 1
ATOM 741 O O . TYR A 1 90 ? 24.335 23.008 -2.734 1.00 16.62 90 TYR A O 1
ATOM 750 N N . SER A 1 91 ? 24.962 24.900 -3.771 1.00 18.02 91 SER A N 1
ATOM 751 C CA . SER A 1 91 ? 26.269 24.390 -4.182 1.00 20.00 91 SER A CA 1
ATOM 752 C C . SER A 1 91 ? 27.193 25.584 -4.435 1.00 24.36 91 SER A C 1
ATOM 753 O O . SER A 1 91 ? 26.786 26.552 -5.078 1.00 21.34 91 SER A O 1
ATOM 756 N N . ILE A 1 92 ? 28.426 25.505 -3.952 1.00 18.37 92 ILE A N 1
ATOM 757 C CA . ILE A 1 92 ? 29.392 26.587 -4.122 1.00 22.39 92 ILE A CA 1
ATOM 758 C C . ILE A 1 92 ? 30.793 25.990 -4.280 1.00 25.59 92 ILE A C 1
ATOM 759 O O . ILE A 1 92 ? 31.095 24.955 -3.684 1.00 22.21 92 ILE A O 1
ATOM 764 N N . GLU A 1 93 ? 31.622 26.619 -5.103 1.00 20.48 93 GLU A N 1
ATOM 765 C CA . GLU A 1 93 ? 33.013 26.202 -5.283 1.00 24.06 93 GLU A CA 1
ATOM 766 C C . GLU A 1 93 ? 33.963 27.270 -4.732 1.00 26.76 93 GLU A C 1
ATOM 767 O O . GLU A 1 93 ? 33.779 28.468 -4.970 1.00 23.37 93 GLU A O 1
ATOM 773 N N . THR A 1 94 ? 34.990 26.842 -4.009 1.00 19.88 94 THR A N 1
ATOM 774 C CA . THR A 1 94 ? 35.999 27.782 -3.507 1.00 18.19 94 THR A CA 1
ATOM 775 C C . THR A 1 94 ? 37.280 27.007 -3.226 1.00 23.04 94 THR A C 1
ATOM 776 O O . THR A 1 94 ? 37.372 25.816 -3.554 1.00 21.17 94 THR A O 1
ATOM 780 N N . TYR A 1 95 ? 38.287 27.694 -2.693 1.00 19.95 95 TYR A N 1
ATOM 781 C CA . TYR A 1 95 ? 39.547 27.051 -2.362 1.00 19.40 95 TYR A CA 1
ATOM 782 C C . TYR A 1 95 ? 39.439 26.200 -1.107 1.00 20.68 95 TYR A C 1
ATOM 783 O O . TYR A 1 95 ? 38.786 26.589 -0.129 1.00 24.84 95 TYR A O 1
ATOM 792 N N . TRP A 1 96 ? 40.091 25.045 -1.134 1.00 21.47 96 TRP A N 1
ATOM 793 C CA . TRP A 1 96 ? 40.152 24.198 0.048 1.00 24.48 96 TRP A CA 1
ATOM 794 C C . TRP A 1 96 ? 40.787 24.943 1.224 1.00 27.63 96 TRP A C 1
ATOM 795 O O . TRP A 1 96 ? 40.351 24.752 2.359 1.00 26.60 96 TRP A O 1
ATOM 806 N N . HIS A 1 97 ? 41.809 25.778 0.968 1.00 22.89 97 HIS A N 1
ATOM 807 C CA . HIS A 1 97 ? 42.481 26.458 2.075 1.00 28.27 97 HIS A CA 1
ATOM 808 C C . HIS A 1 97 ? 41.545 27.423 2.788 1.00 31.20 97 HIS A C 1
ATOM 809 O O . HIS A 1 97 ? 41.718 27.701 3.967 1.00 35.26 97 HIS A O 1
ATOM 816 N N . ILE A 1 98 ? 40.538 27.912 2.074 1.00 28.08 98 ILE A N 1
ATOM 817 C CA . ILE A 1 98 ? 39.549 28.799 2.667 1.00 30.31 98 ILE A CA 1
ATOM 818 C C . ILE A 1 98 ? 38.512 28.003 3.449 1.00 26.83 98 ILE A C 1
ATOM 819 O O . ILE A 1 98 ? 38.175 28.328 4.587 1.00 26.85 98 ILE A O 1
ATOM 824 N N . PHE A 1 99 ? 38.023 26.931 2.843 1.00 23.68 99 PHE A N 1
ATOM 825 C CA . PHE A 1 99 ? 36.943 26.186 3.440 1.00 25.19 99 PHE A CA 1
ATOM 826 C C . PHE A 1 99 ? 37.437 25.506 4.705 1.00 27.34 99 PHE A C 1
ATOM 827 O O . PHE A 1 99 ? 36.735 25.447 5.708 1.00 31.16 99 PHE A O 1
ATOM 835 N N . ILE A 1 100 ? 38.673 25.027 4.682 1.00 27.12 100 ILE A N 1
ATOM 836 C CA . ILE A 1 100 ? 39.183 24.317 5.834 1.00 35.57 100 ILE A CA 1
ATOM 837 C C . ILE A 1 100 ? 39.306 25.256 7.035 1.00 43.45 100 ILE A C 1
ATOM 838 O O . ILE A 1 100 ? 39.112 24.838 8.185 1.00 40.93 100 ILE A O 1
ATOM 843 N N . ASP A 1 101 ? 39.588 26.525 6.752 1.00 36.65 101 ASP A N 1
ATOM 844 C CA . ASP A 1 101 ? 39.815 27.542 7.778 1.00 34.88 101 ASP A CA 1
ATOM 845 C C . ASP A 1 101 ? 38.541 28.027 8.479 1.00 33.00 101 ASP A C 1
ATOM 846 O O . ASP A 1 101 ? 38.617 28.707 9.503 1.00 33.33 101 ASP A O 1
ATOM 851 N N . ILE A 1 102 ? 37.382 27.698 7.917 1.00 29.90 102 ILE A N 1
ATOM 852 C CA . ILE A 1 102 ? 36.109 28.084 8.512 1.00 29.58 102 ILE A CA 1
ATOM 853 C C . ILE A 1 102 ? 36.040 27.506 9.914 1.00 39.64 102 ILE A C 1
ATOM 854 O O . ILE A 1 102 ? 35.506 28.130 10.828 1.00 39.33 102 ILE A O 1
ATOM 859 N N . GLU A 1 103 ? 36.653 26.326 10.060 1.00 40.22 103 GLU A N 1
ATOM 860 C CA . GLU A 1 103 ? 36.739 25.617 11.336 1.00 47.26 103 GLU A CA 1
ATOM 861 C C . GLU A 1 103 ? 37.135 26.537 12.490 1.00 45.55 103 GLU A C 1
ATOM 862 O O . GLU A 1 103 ? 36.652 26.374 13.602 1.00 56.34 103 GLU A O 1
ATOM 868 N N . ASN A 1 104 ? 38.029 27.484 12.213 0.57 45.06 104 ASN A N 1
ATOM 869 C CA . ASN A 1 104 ? 38.672 28.299 13.244 0.78 44.38 104 ASN A CA 1
ATOM 870 C C . ASN A 1 104 ? 38.038 29.662 13.408 0.01 42.21 104 ASN A C 1
ATOM 871 O O . ASN A 1 104 ? 38.535 30.502 14.158 0.52 40.23 104 ASN A O 1
ATOM 876 N N . ASP A 1 105 ? 36.949 29.887 12.690 1.00 40.75 105 ASP A N 1
ATOM 877 C CA . ASP A 1 105 ? 36.264 31.167 12.750 0.80 39.88 105 ASP A CA 1
ATOM 878 C C . ASP A 1 105 ? 35.537 31.282 14.095 0.47 36.32 105 ASP A C 1
ATOM 879 O O . ASP A 1 105 ? 34.915 30.328 14.552 0.54 30.12 105 ASP A O 1
ATOM 884 N N . LEU A 1 106 ? 35.626 32.442 14.738 0.79 39.56 106 LEU A N 1
ATOM 885 C CA . LEU A 1 106 ? 35.005 32.632 16.054 0.84 39.62 106 LEU A CA 1
ATOM 886 C C . LEU A 1 106 ? 33.489 32.827 15.961 0.68 34.89 106 LEU A C 1
ATOM 887 O O . LEU A 1 106 ? 32.745 32.497 16.889 0.66 36.50 106 LEU A O 1
ATOM 892 N N . ASN A 1 107 ? 33.040 33.359 14.828 0.78 31.40 107 ASN A N 1
ATOM 893 C CA . ASN A 1 107 ? 31.623 33.547 14.560 1.00 34.31 107 ASN A CA 1
ATOM 894 C C . ASN A 1 107 ? 31.257 33.097 13.147 0.47 38.87 107 ASN A C 1
ATOM 895 O O . ASN A 1 107 ? 31.595 33.752 12.163 0.52 40.42 107 ASN A O 1
ATOM 900 N N . CYS A 1 108 ? 30.573 31.964 13.065 1.00 39.66 108 CYS A N 1
ATOM 901 C CA . CYS A 1 108 ? 30.123 31.385 11.802 1.00 37.78 108 CYS A CA 1
ATOM 902 C C . CYS A 1 108 ? 29.054 30.355 12.161 1.00 28.11 108 CYS A C 1
ATOM 903 O O . CYS A 1 108 ? 28.897 30.041 13.325 1.00 29.55 108 CYS A O 1
ATOM 906 N N . PRO A 1 109 ? 28.303 29.834 11.178 1.00 25.77 109 PRO A N 1
ATOM 907 C CA . PRO A 1 109 ? 27.247 28.896 11.590 1.00 23.47 109 PRO A CA 1
ATOM 908 C C . PRO A 1 109 ? 27.799 27.601 12.200 1.00 23.10 109 PRO A C 1
ATOM 909 O O . PRO A 1 109 ? 28.643 26.938 11.586 1.00 21.87 109 PRO A O 1
ATOM 913 N N . TYR A 1 110 ? 27.286 27.240 13.376 1.00 17.98 110 TYR A N 1
ATOM 914 C CA . TYR A 1 110 ? 27.864 26.174 14.188 1.00 20.82 110 TYR A CA 1
ATOM 915 C C . TYR A 1 110 ? 27.787 24.870 13.445 1.00 17.92 110 TYR A C 1
ATOM 916 O O . TYR A 1 110 ? 28.755 24.124 13.439 1.00 17.33 110 TYR A O 1
ATOM 925 N N . VAL A 1 111 ? 26.633 24.593 12.825 1.00 17.08 111 VAL A N 1
ATOM 926 C CA . VAL A 1 111 ? 26.454 23.333 12.094 1.00 17.59 111 VAL A CA 1
ATOM 927 C C . VAL A 1 111 ? 27.492 23.150 10.987 1.00 17.52 111 VAL A C 1
ATOM 928 O O . VAL A 1 111 ? 27.946 22.028 10.713 1.00 15.46 111 VAL A O 1
ATOM 932 N N . LEU A 1 112 ? 27.875 24.253 10.353 1.00 20.46 112 LEU A N 1
ATOM 933 C CA . LEU A 1 112 ? 28.884 24.206 9.290 1.00 20.22 112 LEU A CA 1
ATOM 934 C C . LEU A 1 112 ? 30.274 23.950 9.882 1.00 18.45 112 LEU A C 1
ATOM 935 O O . LEU A 1 112 ? 31.008 23.104 9.376 1.00 16.39 112 LEU A O 1
ATOM 940 N N . ALA A 1 113 ? 30.646 24.679 10.943 1.00 19.64 113 ALA A N 1
ATOM 941 C CA . ALA A 1 113 ? 31.937 24.424 11.583 1.00 24.42 113 ALA A CA 1
ATOM 942 C C . ALA A 1 113 ? 32.008 22.975 12.081 1.00 17.64 113 ALA A C 1
ATOM 943 O O . ALA A 1 113 ? 33.026 22.312 11.925 1.00 21.07 113 ALA A O 1
ATOM 945 N N . LYS A 1 114 ? 30.925 22.484 12.669 1.00 19.41 114 LYS A N 1
ATOM 946 C CA . LYS A 1 114 ? 30.891 21.111 13.171 1.00 18.30 114 LYS A CA 1
ATOM 947 C C . LYS A 1 114 ? 31.036 20.106 12.030 1.00 17.58 114 LYS A C 1
ATOM 948 O O . LYS A 1 114 ? 31.803 19.138 12.130 1.00 17.74 114 LYS A O 1
ATOM 954 N N . PHE A 1 115 ? 30.314 20.353 10.938 1.00 20.29 115 PHE A N 1
ATOM 955 C CA . PHE A 1 115 ? 30.394 19.488 9.762 1.00 18.37 115 PHE A CA 1
ATOM 956 C C . PHE A 1 115 ? 31.843 19.364 9.261 1.00 17.18 115 PHE A C 1
ATOM 957 O O . PHE A 1 115 ? 32.352 18.255 9.000 1.00 16.58 115 PHE A O 1
ATOM 965 N N . ILE A 1 116 ? 32.511 20.510 9.128 1.00 18.40 116 ILE A N 1
ATOM 966 C CA . ILE A 1 116 ? 33.884 20.536 8.634 1.00 19.83 116 ILE A CA 1
ATOM 967 C C . ILE A 1 116 ? 34.814 19.807 9.614 1.00 23.16 116 ILE A C 1
ATOM 968 O O . ILE A 1 116 ? 35.645 19.007 9.210 1.00 21.52 116 ILE A O 1
ATOM 973 N N . GLU A 1 117 ? 34.648 20.084 10.903 1.00 19.05 117 GLU A N 1
ATOM 974 C CA . GLU A 1 117 ? 35.429 19.444 11.949 1.00 24.05 117 GLU A CA 1
ATOM 975 C C . GLU A 1 117 ? 35.322 17.908 11.902 1.00 25.00 117 GLU A C 1
ATOM 976 O O . GLU A 1 117 ? 36.265 17.218 12.256 1.00 25.12 117 GLU A O 1
ATOM 982 N N . MET A 1 118 ? 34.165 17.395 11.481 1.00 20.27 118 MET A N 1
ATOM 983 C CA . MET A 1 118 ? 33.882 15.957 11.460 1.00 21.70 118 MET A CA 1
ATOM 984 C C . MET A 1 118 ? 34.370 15.256 10.197 1.00 26.15 118 MET A C 1
ATOM 985 O O . MET A 1 118 ? 34.084 14.081 10.003 1.00 22.03 118 MET A O 1
ATOM 990 N N . ARG A 1 119 ? 35.069 15.977 9.321 1.00 21.46 119 ARG A N 1
ATOM 991 C CA . ARG A 1 119 ? 35.571 15.379 8.089 1.00 19.88 119 ARG A CA 1
ATOM 992 C C . ARG A 1 119 ? 36.414 14.150 8.422 1.00 28.48 119 ARG A C 1
ATOM 993 O O . ARG A 1 119 ? 37.054 14.093 9.472 1.00 24.72 119 ARG A O 1
ATOM 1001 N N . PRO A 1 120 ? 36.401 13.151 7.528 1.00 27.10 120 PRO A N 1
ATOM 1002 C CA . PRO A 1 120 ? 37.102 11.887 7.781 1.00 27.40 120 PRO A CA 1
ATOM 1003 C C . PRO A 1 120 ? 38.611 12.085 7.898 1.00 29.96 120 PRO A C 1
ATOM 1004 O O . PRO A 1 120 ? 39.190 12.802 7.082 1.00 28.53 120 PRO A O 1
ATOM 1008 N N . GLU A 1 121 ? 39.231 11.487 8.913 1.00 34.19 121 GLU A N 1
ATOM 1009 C CA . GLU A 1 121 ? 40.686 11.439 8.976 1.00 34.83 121 GLU A CA 1
ATOM 1010 C C . GLU A 1 121 ? 41.175 10.572 7.823 1.00 34.79 121 GLU A C 1
ATOM 1011 O O . GLU A 1 121 ? 40.392 9.845 7.206 1.00 36.35 121 GLU A O 1
ATOM 1017 N N . PHE A 1 122 ? 42.466 10.652 7.527 1.00 35.05 122 PHE A N 1
ATOM 1018 C CA . PHE A 1 122 ? 43.047 9.925 6.403 1.00 40.27 122 PHE A CA 1
ATOM 1019 C C . PHE A 1 122 ? 42.744 8.427 6.476 1.00 40.42 122 PHE A C 1
ATOM 1020 O O . PHE A 1 122 ? 42.982 7.785 7.494 1.00 40.76 122 PHE A O 1
ATOM 1028 N N . HIS A 1 123 ? 42.191 7.883 5.399 1.00 36.35 123 HIS A N 1
ATOM 1029 C CA . HIS A 1 123 ? 41.886 6.458 5.329 1.00 45.07 123 HIS A CA 1
ATOM 1030 C C . HIS A 1 123 ? 40.874 5.980 6.375 1.00 46.95 123 HIS A C 1
ATOM 1031 O O . HIS A 1 123 ? 40.787 4.787 6.655 1.00 55.08 123 HIS A O 1
ATOM 1038 N N . LYS A 1 124 ? 40.109 6.908 6.947 1.00 43.47 124 LYS A N 1
ATOM 1039 C CA . LYS A 1 124 ? 39.029 6.547 7.857 1.00 36.51 124 LYS A CA 1
ATOM 1040 C C . LYS A 1 124 ? 37.711 7.158 7.371 1.00 43.16 124 LYS A C 1
ATOM 1041 O O . LYS A 1 124 ? 37.665 7.774 6.303 1.00 45.12 124 LYS A O 1
ATOM 1047 N N . THR A 1 125 ? 36.641 6.975 8.143 1.00 37.55 125 THR A N 1
ATOM 1048 C CA . THR A 1 125 ? 35.365 7.616 7.829 1.00 38.38 125 THR A CA 1
ATOM 1049 C C . THR A 1 125 ? 35.078 8.627 8.909 1.00 37.54 125 THR A C 1
ATOM 1050 O O . THR A 1 125 ? 35.700 8.599 9.971 1.00 38.52 125 THR A O 1
ATOM 1054 N N . ALA A 1 126 ? 34.124 9.515 8.650 1.00 32.46 126 ALA A N 1
ATOM 1055 C CA . ALA A 1 126 ? 33.724 10.517 9.631 1.00 28.85 126 ALA A CA 1
ATOM 1056 C C . ALA A 1 126 ? 32.569 10.006 10.488 1.00 40.66 126 ALA A C 1
ATOM 1057 O O . ALA A 1 126 ? 31.473 9.758 9.985 1.00 42.80 126 ALA A O 1
ATOM 1059 N N . TRP A 1 127 ? 32.822 9.850 11.784 1.00 45.42 127 TRP A N 1
ATOM 1060 C CA . TRP A 1 127 ? 31.810 9.348 12.708 1.00 47.78 127 TRP A CA 1
ATOM 1061 C C . TRP A 1 127 ? 30.997 10.483 13.324 1.00 43.31 127 TRP A C 1
ATOM 1062 O O . TRP A 1 127 ? 31.311 11.658 13.135 1.00 43.17 127 TRP A O 1
ATOM 1073 N N . VAL A 1 128 ? 29.952 10.122 14.062 1.00 35.77 128 VAL A N 1
ATOM 1074 C CA . VAL A 1 128 ? 29.089 11.106 14.706 1.00 37.05 128 VAL A CA 1
ATOM 1075 C C . VAL A 1 128 ? 28.481 10.560 15.994 1.00 40.03 128 VAL A C 1
ATOM 1076 O O . VAL A 1 128 ? 27.773 9.552 15.980 1.00 41.63 128 VAL A O 1
ATOM 1080 N N . GLU A 1 129 ? 28.762 11.232 17.106 1.00 45.08 129 GLU A N 1
ATOM 1081 C CA A GLU A 1 129 ? 28.508 10.758 18.462 0.48 49.58 129 GLU A CA 1
ATOM 1082 C CA B GLU A 1 129 ? 28.491 10.664 18.423 0.52 48.97 129 GLU A CA 1
ATOM 1083 C C . GLU A 1 129 ? 27.012 10.654 18.754 1.00 42.43 129 GLU A C 1
ATOM 1084 O O . GLU A 1 129 ? 26.197 11.314 18.098 1.00 34.87 129 GLU A O 1
ATOM 1095 N N . GLU A 1 130 ? 26.667 9.845 19.743 1.00 35.67 130 GLU A N 1
ATOM 1096 C CA A GLU A 1 130 ? 25.318 9.847 20.273 0.46 41.98 130 GLU A CA 1
ATOM 1097 C CA B GLU A 1 130 ? 25.329 9.843 20.295 0.54 41.83 130 GLU A CA 1
ATOM 1098 C C . GLU A 1 130 ? 25.027 11.255 20.786 1.00 43.92 130 GLU A C 1
ATOM 1099 O O . GLU A 1 130 ? 25.923 11.946 21.283 1.00 36.90 130 GLU A O 1
ATOM 1110 N N . SER A 1 131 ? 23.777 11.686 20.660 1.00 38.83 131 SER A N 1
ATOM 1111 C CA . SER A 1 131 ? 23.420 13.036 21.061 1.00 34.16 131 SER A CA 1
ATOM 1112 C C . SER A 1 131 ? 21.910 13.235 21.206 1.00 36.07 131 SER A C 1
ATOM 1113 O O . SER A 1 131 ? 21.132 12.624 20.472 1.00 32.36 131 SER A O 1
ATOM 1116 N N . ASN A 1 132 ? 21.545 14.198 22.107 1.00 28.67 132 ASN A N 1
ATOM 1117 C CA . ASN A 1 132 ? 20.145 14.635 22.106 1.00 36.15 132 ASN A CA 1
ATOM 1118 C C . ASN A 1 132 ? 20.184 16.147 21.883 1.00 38.35 132 ASN A C 1
ATOM 1119 O O . ASN A 1 132 ? 19.209 16.859 22.115 1.00 43.47 132 ASN A O 1
ATOM 1124 N N . TYR A 1 133 ? 21.322 16.638 21.418 1.00 34.51 133 TYR A N 1
ATOM 1125 C CA . TYR A 1 133 ? 21.460 18.061 21.182 1.00 25.80 133 TYR A CA 1
ATOM 1126 C C . TYR A 1 133 ? 20.740 18.462 19.887 1.00 28.02 133 TYR A C 1
ATOM 1127 O O . TYR A 1 133 ? 20.631 17.659 18.964 1.00 24.16 133 TYR A O 1
ATOM 1136 N N . SER A 1 134 ? 20.223 19.688 19.849 1.00 23.78 134 SER A N 1
ATOM 1137 C CA A SER A 1 134 ? 19.594 20.257 18.653 0.53 25.97 134 SER A CA 1
ATOM 1138 C CA B SER A 1 134 ? 19.652 20.244 18.631 0.47 26.18 134 SER A CA 1
ATOM 1139 C C . SER A 1 134 ? 20.006 21.724 18.537 1.00 26.29 134 SER A C 1
ATOM 1140 O O . SER A 1 134 ? 19.998 22.438 19.539 1.00 26.76 134 SER A O 1
ATOM 1145 N N . ILE A 1 135 ? 20.341 22.192 17.334 1.00 22.04 135 ILE A N 1
ATOM 1146 C CA . ILE A 1 135 ? 20.616 23.615 17.176 1.00 20.69 135 ILE A CA 1
ATOM 1147 C C . ILE A 1 135 ? 19.313 24.392 17.270 1.00 23.26 135 ILE A C 1
ATOM 1148 O O . ILE A 1 135 ? 18.226 23.819 17.170 1.00 23.95 135 ILE A O 1
ATOM 1153 N N . ALA A 1 136 ? 19.414 25.711 17.427 1.00 24.80 136 ALA A N 1
ATOM 1154 C CA . ALA A 1 136 ? 18.217 26.533 17.646 1.00 26.02 136 ALA A CA 1
ATOM 1155 C C . ALA A 1 136 ? 17.487 26.935 16.362 1.00 23.35 136 ALA A C 1
ATOM 1156 O O . ALA A 1 136 ? 16.337 27.318 16.412 1.00 31.66 136 ALA A O 1
ATOM 1158 N N . GLU A 1 137 ? 18.147 26.854 15.218 1.00 23.95 137 GLU A N 1
ATOM 1159 C CA . GLU A 1 137 ? 17.512 27.278 13.974 1.00 26.31 137 GLU A CA 1
ATOM 1160 C C . GLU A 1 137 ? 16.766 26.125 13.310 1.00 30.26 137 GLU A C 1
ATOM 1161 O O . GLU A 1 137 ? 17.233 24.975 13.332 1.00 22.87 137 GLU A O 1
ATOM 1167 N N . ASP A 1 138 ? 15.615 26.434 12.717 1.00 25.33 138 ASP A N 1
ATOM 1168 C CA . ASP A 1 138 ? 14.930 25.475 11.858 1.00 29.96 138 ASP A CA 1
ATOM 1169 C C . ASP A 1 138 ? 15.716 25.289 10.561 1.00 19.89 138 A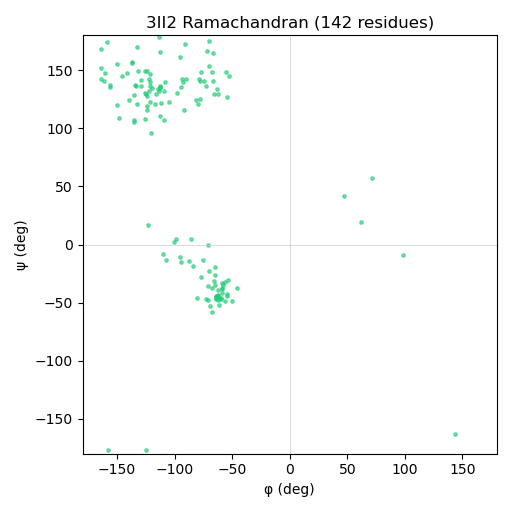SP A C 1
ATOM 1170 O O . ASP A 1 138 ? 16.721 25.954 10.342 1.00 21.25 138 ASP A O 1
ATOM 1175 N N . ASP A 1 139 ? 15.280 24.370 9.709 1.00 21.71 139 ASP A N 1
ATOM 1176 C CA . ASP A 1 139 ? 16.094 23.997 8.549 1.00 23.86 139 ASP A CA 1
ATOM 1177 C C . ASP A 1 139 ? 16.270 25.139 7.576 1.00 23.30 139 ASP A C 1
ATOM 1178 O O . ASP A 1 139 ? 17.337 25.274 6.956 1.00 20.29 139 ASP A O 1
ATOM 1183 N N . ILE A 1 140 ? 15.233 25.971 7.448 1.00 21.88 140 ILE A N 1
ATOM 1184 C CA . ILE A 1 140 ? 15.297 27.112 6.530 1.00 22.70 140 ILE A CA 1
ATOM 1185 C C . ILE A 1 140 ? 16.274 28.178 7.018 1.00 25.63 140 ILE A C 1
ATOM 1186 O O . ILE A 1 140 ? 17.167 28.567 6.268 1.00 21.22 140 ILE A O 1
ATOM 1191 N N . GLN A 1 141 ? 16.126 28.633 8.268 1.00 21.22 141 GLN A N 1
ATOM 1192 C CA . GLN A 1 141 ? 17.061 29.621 8.834 1.00 19.80 141 GLN A CA 1
ATOM 1193 C C . GLN A 1 141 ? 18.473 29.064 8.804 1.00 19.77 141 GLN A C 1
ATOM 1194 O O . GLN A 1 141 ? 19.448 29.791 8.574 1.00 18.24 141 GLN A O 1
ATOM 1200 N N . MET A 1 142 ? 18.598 27.765 9.079 1.00 19.53 142 MET A N 1
ATOM 1201 C CA . MET A 1 142 ? 19.918 27.142 9.126 1.00 19.46 142 MET A CA 1
ATOM 1202 C C . MET A 1 142 ? 20.615 27.238 7.781 1.00 21.99 142 MET A C 1
ATOM 1203 O O . MET A 1 142 ? 21.767 27.671 7.680 1.00 18.85 142 MET A O 1
ATOM 1208 N N . VAL A 1 143 ? 19.917 26.805 6.736 1.00 19.45 143 VAL A N 1
ATOM 1209 C CA . VAL A 1 143 ? 20.477 26.866 5.386 1.00 13.23 143 VAL A CA 1
ATOM 1210 C C . VAL A 1 143 ? 20.753 28.288 4.988 1.00 18.53 143 VAL A C 1
ATOM 1211 O O . VAL A 1 143 ? 21.797 28.583 4.426 1.00 17.60 143 VAL A O 1
ATOM 1215 N N . GLU A 1 144 ? 19.826 29.197 5.278 1.00 19.95 144 GLU A N 1
ATOM 1216 C CA . GLU A 1 144 ? 20.053 30.596 4.899 1.00 21.99 144 GLU A CA 1
ATOM 1217 C C . GLU A 1 144 ? 21.283 31.171 5.608 1.00 26.52 144 GLU A C 1
ATOM 1218 O O . GLU A 1 144 ? 22.047 31.925 5.011 1.00 20.54 144 GLU A O 1
ATOM 1224 N N . SER A 1 145 ? 21.481 30.827 6.883 1.00 19.44 145 SER A N 1
ATOM 1225 C CA A SER A 1 145 ? 22.648 31.321 7.613 0.53 20.94 145 SER A CA 1
ATOM 1226 C CA B SER A 1 145 ? 22.647 31.321 7.608 0.47 21.00 145 SER A CA 1
ATOM 1227 C C . SER A 1 145 ? 23.935 30.825 6.969 1.00 21.27 145 SER A C 1
ATOM 1228 O O . SER A 1 145 ? 24.900 31.573 6.856 1.00 19.83 145 SER A O 1
ATOM 1233 N N . ILE A 1 146 ? 23.940 29.559 6.548 1.00 18.09 146 ILE A N 1
ATOM 1234 C CA . ILE A 1 146 ? 25.098 28.985 5.879 1.00 19.40 146 ILE A CA 1
ATOM 1235 C C . ILE A 1 146 ? 25.395 29.711 4.562 1.00 23.74 146 ILE A C 1
ATOM 1236 O O . ILE A 1 146 ? 26.539 30.058 4.287 1.00 23.15 146 ILE A O 1
ATOM 1241 N N . LYS A 1 147 ? 24.368 29.926 3.749 1.00 20.23 147 LYS A N 1
ATOM 1242 C CA . LYS A 1 147 ? 24.557 30.633 2.479 1.00 22.50 147 LYS A CA 1
ATOM 1243 C C . LYS A 1 147 ? 25.094 32.038 2.682 1.00 28.40 147 LYS A C 1
ATOM 1244 O O . LYS A 1 147 ? 26.025 32.459 1.992 1.00 24.80 147 LYS A O 1
ATOM 1250 N N . ARG A 1 148 ? 24.488 32.772 3.615 1.00 23.88 148 ARG A N 1
ATOM 1251 C CA . ARG A 1 148 ? 24.892 34.138 3.889 1.00 30.39 148 ARG A CA 1
ATOM 1252 C C . ARG A 1 148 ? 26.349 34.188 4.326 1.00 28.05 148 ARG A C 1
ATOM 1253 O O . ARG A 1 148 ? 27.125 35.013 3.846 1.00 29.87 148 ARG A O 1
ATOM 1261 N N . TYR A 1 149 ? 26.728 33.291 5.229 1.00 18.71 149 TYR A N 1
ATOM 1262 C CA . TYR A 1 149 ? 28.098 33.267 5.711 1.00 20.34 149 TYR A CA 1
ATOM 1263 C C . TYR A 1 149 ? 29.093 32.962 4.587 1.00 26.41 149 TYR A C 1
ATOM 1264 O O . TYR A 1 149 ? 30.144 33.606 4.478 1.00 27.89 149 TYR A O 1
ATOM 1273 N N . LEU A 1 150 ? 28.771 31.974 3.756 1.00 23.14 150 LEU A N 1
ATOM 1274 C CA . LEU A 1 150 ? 29.693 31.563 2.707 1.00 26.11 150 LEU A CA 1
ATOM 1275 C C . LEU A 1 150 ? 29.799 32.614 1.598 1.00 33.30 150 LEU A C 1
ATOM 1276 O O . LEU A 1 150 ? 30.868 32.787 1.028 1.00 33.31 150 LEU A O 1
ATOM 1281 N N . GLU A 1 151 ? 28.691 33.292 1.289 1.00 32.99 151 GLU A N 1
ATOM 1282 C CA . GLU A 1 151 ? 28.703 34.422 0.349 1.00 39.19 151 GLU A CA 1
ATOM 1283 C C . GLU A 1 151 ? 29.716 35.485 0.770 1.00 41.15 151 GLU A C 1
ATOM 1284 O O . GLU A 1 151 ? 30.433 36.048 -0.061 1.00 45.68 151 GLU A O 1
ATOM 1290 N N . ARG A 1 152 ? 29.754 35.782 2.062 1.00 39.65 152 ARG A N 1
ATOM 1291 C CA . ARG A 1 152 ? 30.713 36.748 2.585 1.00 47.67 152 ARG A CA 1
ATOM 1292 C C . ARG A 1 152 ? 32.116 36.181 2.471 1.00 52.42 152 ARG A C 1
ATOM 1293 O O . ARG A 1 152 ? 32.986 36.772 1.833 1.00 54.81 152 ARG A O 1
ATOM 1301 N N . LYS A 1 153 ? 32.318 35.022 3.090 1.00 42.89 153 LYS A N 1
ATOM 1302 C CA . LYS A 1 153 ? 33.624 34.385 3.163 1.00 51.01 153 LYS A CA 1
ATOM 1303 C C . LYS A 1 153 ? 34.240 34.207 1.781 1.00 55.47 153 LYS A C 1
ATOM 1304 O O . LYS A 1 153 ? 35.459 34.242 1.628 1.00 62.39 153 LYS A O 1
ATOM 1310 N N . ILE A 1 154 ? 33.382 34.039 0.780 1.00 50.83 154 ILE A N 1
ATOM 1311 C CA . ILE A 1 154 ? 33.799 33.687 -0.570 1.00 52.61 154 ILE A CA 1
ATOM 1312 C C . ILE A 1 154 ? 33.518 34.802 -1.569 1.00 60.67 154 ILE A C 1
ATOM 1313 O O . ILE A 1 154 ? 33.923 35.949 -1.364 1.00 63.12 154 ILE A O 1
#

CATH classification: 2.60.40.2930

Radius of gyration: 14.87 Å; Cα contacts (8 Å, |Δi|>4): 324; chains: 1; bounding box: 39×37×29 Å

Secondary structure (DSSP, 8-state):
--EEEEEEEEE-SSEEEEEEEEETTTTEEPPPSEEETTTTEEEEEE-SEEEEEEEEEEETTTTEEEEEEEEEEE-TTS-EEEEEEEEEEEEHHHHHHGGG-SSS-HHHHHHHHTPPPTTS-----------SS-HHHHHHHHHHHHHHH-